Protein AF-A0A1N7P2B9-F1 (afdb_monomer_lite)

pLDDT: mean 93.92, std 5.27, range [65.62, 98.19]

Radius of gyration: 12.59 Å; chains: 1; bounding box: 26×33×31 Å

Structure (mmCIF, N/CA/C/O backbone):
data_AF-A0A1N7P2B9-F1
#
_entry.id   AF-A0A1N7P2B9-F1
#
loop_
_atom_site.group_PDB
_atom_site.id
_atom_site.type_symbol
_atom_site.label_atom_id
_atom_site.label_alt_id
_atom_site.label_comp_id
_atom_site.label_asym_id
_atom_site.label_entity_id
_atom_site.label_seq_id
_atom_site.pdbx_PDB_ins_code
_atom_site.Cartn_x
_atom_site.Cartn_y
_atom_site.Cartn_z
_atom_site.occupancy
_atom_site.B_iso_or_equiv
_atom_site.auth_seq_id
_atom_site.auth_comp_id
_atom_site.auth_asym_id
_atom_site.auth_atom_id
_atom_site.pdbx_PDB_model_num
ATOM 1 N N . MET A 1 1 ? 0.218 -16.098 -10.492 1.00 65.62 1 MET A N 1
ATOM 2 C CA . MET A 1 1 ? 0.411 -15.560 -11.855 1.00 65.62 1 MET A CA 1
ATOM 3 C C . MET A 1 1 ? 1.798 -14.941 -12.008 1.00 65.62 1 MET A C 1
ATOM 5 O O . MET A 1 1 ? 2.017 -13.855 -11.481 1.00 65.62 1 MET A O 1
ATOM 9 N N . PRO A 1 2 ? 2.749 -15.597 -12.695 1.00 79.06 2 PRO A N 1
ATOM 10 C CA . PRO A 1 2 ? 4.101 -15.053 -12.857 1.00 79.06 2 PRO A CA 1
ATOM 11 C C . PRO A 1 2 ? 4.113 -13.729 -13.638 1.00 79.06 2 PRO A C 1
ATOM 13 O O . PRO A 1 2 ? 4.930 -12.865 -13.349 1.00 79.06 2 PRO A O 1
ATOM 16 N N . TYR A 1 3 ? 3.161 -13.521 -14.553 1.00 92.44 3 TYR A N 1
ATOM 17 C CA . TYR A 1 3 ? 3.120 -12.332 -15.405 1.00 92.44 3 TYR A CA 1
ATOM 18 C C . TYR A 1 3 ? 2.826 -11.023 -14.653 1.00 92.44 3 TYR A C 1
ATOM 20 O O . TYR A 1 3 ? 3.377 -9.991 -15.018 1.00 92.44 3 TYR A O 1
ATOM 28 N N . ILE A 1 4 ? 2.029 -11.043 -13.576 1.00 93.75 4 ILE A N 1
ATOM 29 C CA . ILE A 1 4 ? 1.774 -9.835 -12.765 1.00 93.75 4 ILE A CA 1
ATOM 30 C C . ILE A 1 4 ? 3.084 -9.353 -12.123 1.00 93.75 4 ILE A C 1
ATOM 32 O O . ILE A 1 4 ? 3.402 -8.167 -12.166 1.00 93.75 4 ILE A O 1
ATOM 36 N N . ALA A 1 5 ? 3.881 -10.284 -11.591 1.00 94.06 5 ALA A N 1
ATOM 37 C CA . ALA A 1 5 ? 5.176 -9.991 -10.976 1.00 94.06 5 ALA A CA 1
ATOM 38 C C . ALA A 1 5 ? 6.271 -9.602 -11.985 1.00 94.06 5 ALA A C 1
ATOM 40 O O . ALA A 1 5 ? 7.321 -9.117 -11.579 1.00 94.06 5 ALA A O 1
ATOM 41 N N . MET A 1 6 ? 6.040 -9.796 -13.287 1.00 96.00 6 MET A N 1
ATOM 42 C CA . MET A 1 6 ? 6.943 -9.312 -14.338 1.00 96.00 6 MET A CA 1
ATOM 43 C C . MET A 1 6 ? 6.721 -7.834 -14.679 1.00 96.00 6 MET A C 1
ATOM 45 O O . MET A 1 6 ? 7.610 -7.212 -15.252 1.00 96.00 6 MET A O 1
ATOM 49 N N . ILE A 1 7 ? 5.547 -7.281 -14.360 1.00 96.69 7 ILE A N 1
ATOM 50 C CA . ILE A 1 7 ? 5.163 -5.901 -14.701 1.00 96.69 7 ILE A CA 1
ATOM 51 C C . ILE A 1 7 ? 5.200 -5.000 -13.461 1.00 96.69 7 ILE A C 1
ATOM 53 O O . ILE A 1 7 ? 5.608 -3.844 -13.545 1.00 96.69 7 ILE A O 1
ATOM 57 N N . HIS A 1 8 ? 4.790 -5.524 -12.304 1.00 96.44 8 HIS A N 1
ATOM 58 C CA . HIS A 1 8 ? 4.717 -4.768 -11.057 1.00 96.44 8 HIS A CA 1
ATOM 59 C C . HIS A 1 8 ? 5.911 -5.035 -10.144 1.00 96.44 8 HIS A C 1
ATOM 61 O O . HIS A 1 8 ? 6.417 -6.154 -10.063 1.00 96.44 8 HIS A O 1
ATOM 67 N N . SER A 1 9 ? 6.327 -4.006 -9.401 1.00 96.12 9 SER A N 1
ATOM 68 C CA . SER A 1 9 ? 7.412 -4.145 -8.433 1.00 96.12 9 SER A CA 1
ATOM 69 C C . SER A 1 9 ? 7.030 -5.100 -7.288 1.00 96.12 9 SER A C 1
ATOM 71 O O . SER A 1 9 ? 5.862 -5.150 -6.880 1.00 96.12 9 SER A O 1
ATOM 73 N N . PRO A 1 10 ? 8.005 -5.826 -6.707 1.00 95.50 10 PRO A N 1
ATOM 74 C CA . PRO A 1 10 ? 7.765 -6.656 -5.527 1.00 95.50 10 PRO A CA 1
ATOM 75 C C . PRO A 1 10 ? 7.186 -5.863 -4.348 1.00 95.50 10 PRO A C 1
ATOM 77 O O . PRO A 1 10 ? 6.298 -6.358 -3.653 1.00 95.50 10 PRO A O 1
ATOM 80 N N . ASP A 1 11 ? 7.642 -4.621 -4.160 1.00 95.50 11 ASP A N 1
ATOM 81 C CA . ASP A 1 11 ? 7.170 -3.740 -3.090 1.00 95.50 11 ASP A CA 1
ATOM 82 C C . ASP A 1 11 ? 5.690 -3.388 -3.253 1.00 95.50 11 ASP A C 1
ATOM 84 O O . ASP A 1 11 ? 4.937 -3.481 -2.284 1.00 95.50 11 ASP A O 1
ATOM 88 N N . TYR A 1 12 ? 5.243 -3.074 -4.475 1.00 96.38 12 TYR A N 1
ATOM 89 C CA . TYR A 1 12 ? 3.836 -2.780 -4.750 1.00 96.38 12 TYR A CA 1
ATOM 90 C C . TYR A 1 12 ? 2.945 -4.001 -4.504 1.00 96.38 12 TYR A C 1
ATOM 92 O O . TYR A 1 12 ? 1.898 -3.891 -3.870 1.00 96.38 12 TYR A O 1
ATOM 100 N N . LEU A 1 13 ? 3.373 -5.188 -4.944 1.00 96.75 13 LEU A N 1
ATOM 101 C CA . LEU A 1 13 ? 2.608 -6.419 -4.725 1.00 96.75 13 LEU A CA 1
ATOM 102 C C . LEU A 1 13 ? 2.540 -6.797 -3.238 1.00 96.75 13 LEU A C 1
ATOM 104 O O . LEU A 1 13 ? 1.490 -7.212 -2.748 1.00 96.75 13 LEU A O 1
ATOM 108 N N . SER A 1 14 ? 3.637 -6.613 -2.501 1.00 96.44 14 SER A N 1
ATOM 109 C CA . SER A 1 14 ? 3.686 -6.813 -1.048 1.00 96.44 14 SER A CA 1
ATOM 110 C C . SER A 1 14 ? 2.797 -5.811 -0.299 1.00 96.44 14 SER A C 1
ATOM 112 O O . SER A 1 14 ? 2.061 -6.182 0.625 1.00 96.44 14 SER A O 1
ATOM 114 N N . PHE A 1 15 ? 2.813 -4.546 -0.729 1.00 97.50 15 PHE A N 1
ATOM 115 C CA . PHE A 1 15 ? 1.912 -3.506 -0.245 1.00 97.50 15 PHE A CA 1
ATOM 116 C C . PHE A 1 15 ? 0.453 -3.906 -0.474 1.00 97.50 15 PHE A C 1
ATOM 118 O O . PHE A 1 15 ? -0.287 -4.063 0.495 1.00 97.50 15 PHE A O 1
ATOM 125 N N . LEU A 1 16 ? 0.055 -4.163 -1.722 1.00 97.38 16 LEU A N 1
ATOM 126 C CA . LEU A 1 16 ? -1.339 -4.415 -2.092 1.00 97.38 16 LEU A CA 1
ATOM 127 C C . LEU A 1 16 ? -1.917 -5.645 -1.378 1.00 97.38 16 LEU A C 1
ATOM 129 O O . LEU A 1 16 ? -3.069 -5.633 -0.952 1.00 97.38 16 LEU A O 1
ATOM 133 N N . LYS A 1 17 ? -1.096 -6.681 -1.172 1.00 97.19 17 LYS A N 1
ATOM 134 C CA . LYS A 1 17 ? -1.478 -7.891 -0.436 1.00 97.19 17 LYS A CA 1
ATOM 135 C C . LYS A 1 17 ? -1.712 -7.658 1.060 1.00 97.19 17 LYS A C 1
ATOM 137 O O . LYS A 1 17 ? -2.492 -8.386 1.666 1.00 97.19 17 LYS A O 1
ATOM 142 N N . SER A 1 18 ? -1.011 -6.705 1.679 1.00 97.25 18 SER A N 1
ATOM 143 C CA . SER A 1 18 ? -0.991 -6.538 3.144 1.00 97.25 18 SER A CA 1
ATOM 144 C C . SER A 1 18 ? -1.658 -5.263 3.657 1.00 97.25 18 SER A C 1
ATOM 146 O O . SER A 1 18 ? -1.917 -5.156 4.858 1.00 97.25 18 SER A O 1
ATOM 148 N N . VAL A 1 19 ? -1.929 -4.297 2.776 1.00 98.06 19 VAL A N 1
ATOM 149 C CA . VAL A 1 19 ? -2.331 -2.939 3.154 1.00 98.06 19 VAL A CA 1
ATOM 150 C C . VAL A 1 19 ? -3.619 -2.907 3.962 1.00 98.06 19 VAL A C 1
ATOM 152 O O . VAL A 1 19 ? -3.626 -2.292 5.022 1.00 98.06 19 VAL A O 1
ATOM 155 N N . TYR A 1 20 ? -4.671 -3.611 3.533 1.00 98.19 20 TYR A N 1
ATOM 156 C CA . TYR A 1 20 ? -5.962 -3.566 4.222 1.00 98.19 20 TYR A CA 1
ATOM 157 C C . TYR A 1 20 ? -5.867 -4.088 5.661 1.00 98.19 20 TYR A C 1
ATOM 159 O O . TYR A 1 20 ? -6.323 -3.433 6.592 1.00 98.19 20 TYR A O 1
ATOM 167 N N . THR A 1 21 ? -5.203 -5.230 5.869 1.00 97.56 21 THR A N 1
ATOM 168 C CA . THR A 1 21 ? -5.017 -5.807 7.209 1.00 97.56 21 THR A CA 1
ATOM 169 C C . THR A 1 21 ? -4.242 -4.871 8.132 1.00 97.56 21 THR A C 1
ATOM 171 O O . THR A 1 21 ? -4.607 -4.728 9.294 1.00 97.56 21 THR A O 1
ATOM 174 N N . LYS A 1 22 ? -3.183 -4.222 7.630 1.00 97.69 22 LYS A N 1
ATOM 175 C CA . LYS A 1 22 ? -2.397 -3.256 8.415 1.00 97.69 22 LYS A CA 1
ATOM 176 C C . LYS A 1 22 ? -3.181 -1.973 8.690 1.00 97.69 22 LYS A C 1
ATOM 178 O O . LYS A 1 22 ? -3.090 -1.424 9.780 1.00 97.69 22 LYS A O 1
ATOM 183 N N . TRP A 1 23 ? -3.943 -1.502 7.709 1.00 97.75 23 TRP A N 1
ATOM 184 C CA . TRP A 1 23 ? -4.767 -0.305 7.825 1.00 97.75 23 TRP A CA 1
ATOM 185 C C . TRP A 1 23 ? -5.878 -0.476 8.859 1.00 97.75 23 TRP A C 1
ATOM 187 O O . TRP A 1 23 ? -6.026 0.374 9.726 1.00 97.75 23 TRP A O 1
ATOM 197 N N . ALA A 1 24 ? -6.587 -1.608 8.835 1.00 97.31 24 ALA A N 1
ATOM 198 C CA . ALA A 1 24 ? -7.669 -1.918 9.772 1.00 97.31 24 ALA A CA 1
ATOM 199 C C . ALA A 1 24 ? -7.217 -2.006 11.245 1.00 97.31 24 ALA A C 1
ATOM 201 O O . ALA A 1 24 ? -8.052 -2.010 12.144 1.00 97.31 24 ALA A O 1
ATOM 202 N N . GLN A 1 25 ? -5.908 -2.090 11.503 1.00 97.06 25 GLN A N 1
ATOM 203 C CA . GLN A 1 25 ? -5.330 -2.073 12.851 1.00 97.06 25 GLN A CA 1
ATOM 204 C C . GLN A 1 25 ? -5.022 -0.659 13.361 1.00 97.06 25 GLN A C 1
ATOM 206 O O . GLN A 1 25 ? -4.684 -0.502 14.535 1.00 97.06 25 GLN A O 1
ATOM 211 N N . LEU A 1 26 ? -5.093 0.367 12.506 1.00 96.50 26 LEU A N 1
ATOM 212 C CA . LEU A 1 26 ? -4.881 1.742 12.938 1.00 96.50 26 LEU A CA 1
ATOM 213 C C . LEU A 1 26 ? -6.045 2.213 13.826 1.00 96.50 26 LEU A C 1
ATOM 215 O O . LEU A 1 26 ? -7.202 1.877 13.557 1.00 96.50 26 LEU A O 1
ATOM 219 N N . PRO A 1 27 ? -5.772 3.041 14.849 1.00 95.69 27 PRO A N 1
ATOM 220 C CA . PRO A 1 27 ? -6.823 3.769 15.544 1.00 95.69 27 PRO A CA 1
ATOM 221 C C . PRO A 1 27 ? -7.623 4.606 14.544 1.00 95.69 27 PRO A C 1
ATOM 223 O O . PRO A 1 27 ? -7.032 5.271 13.694 1.00 95.69 27 PRO A O 1
ATOM 226 N N . GLU A 1 28 ? -8.953 4.573 14.654 1.00 92.19 28 GLU A N 1
ATOM 227 C CA . GLU A 1 28 ? -9.853 5.397 13.830 1.00 92.19 28 GLU A CA 1
ATOM 228 C C . GLU A 1 28 ? -9.670 5.182 12.311 1.00 92.19 28 GLU A C 1
ATOM 230 O O . GLU A 1 28 ? -9.840 6.101 11.506 1.00 92.19 28 GLU A O 1
ATOM 235 N N . ALA A 1 29 ? -9.306 3.961 11.902 1.00 94.19 29 ALA A N 1
ATOM 236 C CA . ALA A 1 29 ? -9.194 3.599 10.496 1.00 94.19 29 ALA A CA 1
ATOM 237 C C . ALA A 1 29 ? -10.544 3.736 9.772 1.00 94.19 29 ALA A C 1
ATOM 239 O O . ALA A 1 29 ? -11.563 3.209 10.219 1.00 94.19 29 ALA A O 1
ATOM 240 N N . ASN A 1 30 ? -10.531 4.397 8.613 1.00 93.25 30 ASN A N 1
ATOM 241 C CA . ASN A 1 30 ? -11.667 4.378 7.692 1.00 93.25 30 ASN A CA 1
ATOM 242 C C . ASN A 1 30 ? -11.883 2.959 7.139 1.00 93.25 30 ASN A C 1
ATOM 244 O O . ASN A 1 30 ? -10.915 2.208 6.990 1.00 93.25 30 ASN A O 1
ATOM 248 N N . GLU A 1 31 ? -13.126 2.636 6.766 1.00 95.44 31 GLU A N 1
ATOM 249 C CA . GLU A 1 31 ? -13.486 1.345 6.157 1.00 95.44 31 GLU A CA 1
ATOM 250 C C . GLU A 1 31 ? -12.692 1.063 4.874 1.00 95.44 31 GLU A C 1
ATOM 252 O O . GLU A 1 31 ? -12.242 -0.062 4.653 1.00 95.44 31 GLU A O 1
ATOM 257 N N . GLU A 1 32 ? -12.466 2.098 4.065 1.00 97.00 32 GLU A N 1
ATOM 258 C CA . GLU A 1 32 ? -11.631 2.037 2.871 1.00 97.00 32 GLU A CA 1
ATOM 259 C C . GLU A 1 32 ? -10.278 2.718 3.094 1.00 97.00 32 GLU A C 1
ATOM 261 O O . GLU A 1 32 ? -10.151 3.752 3.762 1.00 97.00 32 GLU A O 1
ATOM 266 N N . VAL A 1 33 ? -9.250 2.146 2.472 1.00 98.00 33 VAL A N 1
ATOM 267 C CA . VAL A 1 33 ? -7.918 2.736 2.395 1.00 98.00 33 VAL A CA 1
ATOM 268 C C . VAL A 1 33 ? -7.926 3.815 1.318 1.00 98.00 33 VAL A C 1
ATOM 270 O O . VAL A 1 33 ? -8.062 3.510 0.134 1.00 98.00 33 VAL A O 1
ATOM 273 N N . ILE A 1 34 ? -7.748 5.070 1.729 1.00 96.88 34 ILE A N 1
ATOM 274 C CA . ILE A 1 34 ? -7.697 6.238 0.840 1.00 96.88 34 ILE A CA 1
ATOM 275 C C . ILE A 1 34 ? -6.442 7.052 1.185 1.00 96.88 34 ILE A C 1
ATOM 277 O O . ILE A 1 34 ? -6.211 7.332 2.370 1.00 96.88 34 ILE A O 1
ATOM 281 N N . PRO A 1 35 ? -5.616 7.450 0.198 1.00 95.19 35 PRO A N 1
ATOM 282 C C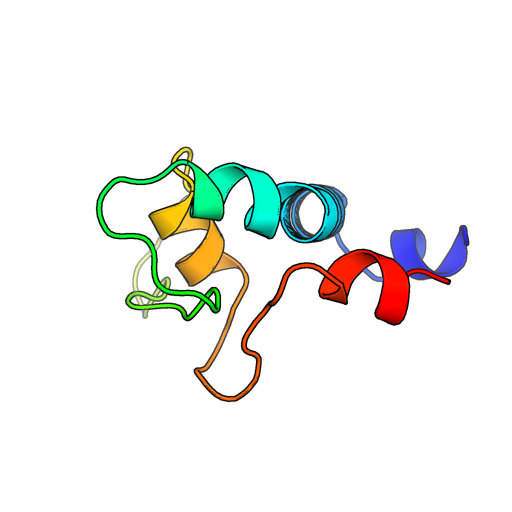A . PRO A 1 35 ? -4.422 8.236 0.468 1.00 95.19 35 PRO A CA 1
ATOM 283 C C . PRO A 1 35 ? -4.778 9.649 0.935 1.00 95.19 35 PRO A C 1
ATOM 285 O O . PRO A 1 35 ? -5.660 10.308 0.389 1.00 95.19 35 PRO A O 1
ATOM 288 N N . LYS A 1 36 ? -4.053 10.130 1.951 1.00 90.62 36 LYS A N 1
ATOM 289 C CA . LYS A 1 36 ? -4.126 11.519 2.449 1.00 90.62 36 LYS A CA 1
ATOM 290 C C . LYS A 1 36 ? -2.879 12.340 2.106 1.00 90.62 36 LYS A C 1
ATOM 292 O O . LYS A 1 36 ? -2.853 13.548 2.312 1.00 90.62 36 LYS A O 1
ATOM 297 N N . SER A 1 37 ? -1.838 11.683 1.609 1.00 89.81 37 SER A N 1
ATOM 298 C CA . SER A 1 37 ? -0.556 12.269 1.229 1.00 89.81 37 SER A CA 1
ATOM 299 C C . SER A 1 37 ? -0.057 11.600 -0.049 1.00 89.8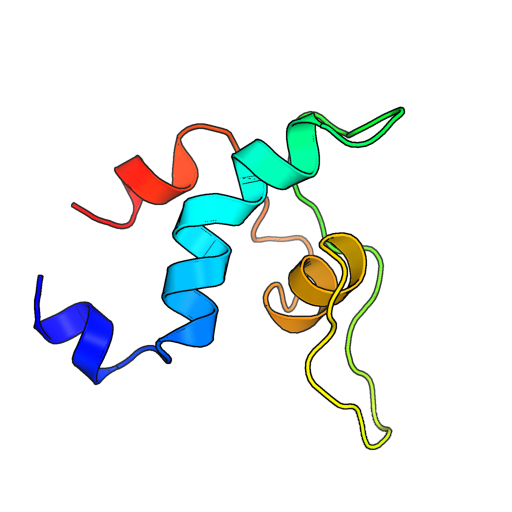1 37 SER A C 1
ATOM 301 O O . SER A 1 37 ? -0.479 10.493 -0.366 1.00 89.81 37 SER A O 1
ATOM 303 N N . ASN A 1 38 ? 0.828 12.270 -0.784 1.00 90.06 38 ASN A N 1
ATOM 304 C CA . ASN A 1 38 ? 1.542 11.698 -1.923 1.00 90.06 38 ASN A CA 1
ATOM 305 C C . ASN A 1 38 ? 3.006 12.164 -1.900 1.00 90.06 38 ASN A C 1
ATOM 307 O O . ASN A 1 38 ? 3.286 13.259 -1.392 1.00 90.06 38 ASN A O 1
ATOM 311 N N . PRO A 1 39 ? 3.951 11.362 -2.424 1.00 88.50 39 PRO A N 1
ATOM 312 C CA . PRO A 1 39 ? 5.289 11.846 -2.715 1.00 88.50 39 PRO A CA 1
ATOM 313 C C . PRO A 1 39 ? 5.168 12.892 -3.827 1.00 88.50 39 PRO A C 1
ATOM 315 O O . PRO A 1 39 ? 4.987 12.570 -4.998 1.00 88.50 39 PRO A O 1
ATOM 318 N N . GLY A 1 40 ? 5.178 14.161 -3.425 1.00 85.56 40 GLY A N 1
ATOM 319 C CA . GLY A 1 40 ? 5.039 15.291 -4.333 1.00 85.56 40 GLY A CA 1
ATOM 320 C C . 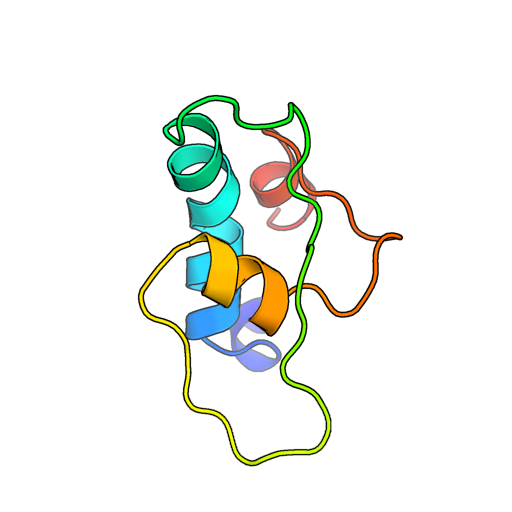GLY A 1 40 ? 6.308 15.543 -5.155 1.00 85.56 40 GLY A C 1
ATOM 321 O O . GLY A 1 40 ? 7.018 14.641 -5.581 1.00 85.56 40 GLY A O 1
ATOM 322 N N . ARG A 1 41 ? 6.632 16.818 -5.375 1.00 83.12 41 ARG A N 1
ATOM 323 C CA . ARG A 1 41 ? 7.729 17.229 -6.274 1.00 83.12 41 ARG A CA 1
ATOM 324 C C . ARG A 1 41 ? 9.142 17.019 -5.717 1.00 83.12 41 ARG A C 1
ATOM 326 O O . ARG A 1 41 ? 10.108 17.228 -6.446 1.00 83.12 41 ARG A O 1
ATOM 333 N N . TYR A 1 42 ? 9.275 16.676 -4.439 1.00 85.88 42 TYR A N 1
ATOM 334 C CA . TYR A 1 42 ? 10.566 16.596 -3.759 1.00 85.88 42 TYR A CA 1
ATOM 335 C C . TYR A 1 42 ? 11.053 15.156 -3.634 1.00 85.88 42 TYR A C 1
ATOM 337 O O . TYR A 1 42 ? 10.258 14.222 -3.501 1.00 85.88 42 TYR A O 1
ATOM 345 N N . ALA A 1 43 ? 12.379 14.997 -3.636 1.00 87.50 43 ALA A N 1
ATOM 346 C CA . ALA A 1 43 ? 13.020 13.707 -3.429 1.00 87.50 43 ALA A CA 1
ATOM 347 C C . ALA A 1 43 ? 12.496 13.056 -2.141 1.00 87.50 43 ALA A C 1
ATOM 349 O O . ALA A 1 43 ? 1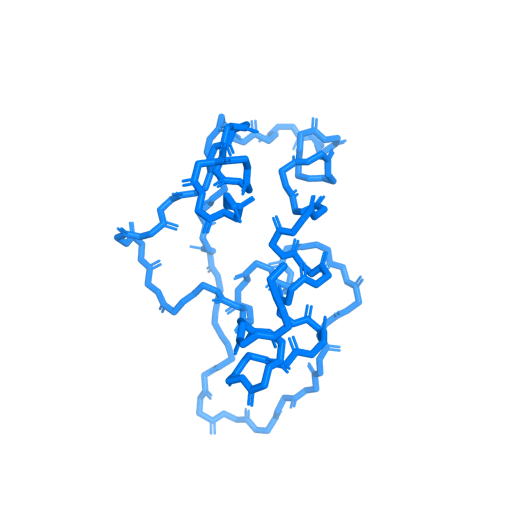2.529 13.659 -1.070 1.00 87.50 43 ALA A O 1
ATOM 350 N N . SER A 1 44 ? 11.997 11.832 -2.276 1.00 90.81 44 SER A N 1
ATOM 351 C CA . SER A 1 44 ? 11.372 11.067 -1.201 1.00 90.81 44 SER A CA 1
ATOM 352 C C . SER A 1 44 ? 11.902 9.635 -1.230 1.00 90.81 44 SER A C 1
ATOM 354 O O . SER A 1 44 ? 12.275 9.126 -2.287 1.00 90.81 44 SER A O 1
ATOM 356 N N . THR A 1 45 ? 11.943 8.983 -0.073 1.00 93.50 45 THR A N 1
ATOM 357 C CA . THR A 1 45 ? 12.303 7.565 0.054 1.00 93.50 45 THR A CA 1
ATOM 358 C C . THR A 1 45 ? 11.071 6.738 0.392 1.00 93.50 45 THR A C 1
ATOM 360 O O . THR A 1 45 ? 10.067 7.271 0.868 1.00 93.50 45 THR A O 1
ATOM 363 N N . TYR A 1 46 ? 11.143 5.430 0.137 1.00 94.31 46 TYR A N 1
ATOM 364 C CA . TYR A 1 46 ? 10.021 4.535 0.394 1.00 94.31 46 TYR A CA 1
ATOM 365 C C . TYR A 1 46 ? 9.621 4.547 1.887 1.00 94.31 46 TYR A C 1
ATOM 367 O O . TYR A 1 46 ? 10.479 4.279 2.740 1.00 94.31 46 TYR A O 1
ATOM 375 N N . PRO A 1 47 ? 8.352 4.848 2.234 1.00 94.81 47 PRO A N 1
ATOM 376 C CA . PRO A 1 47 ? 7.936 4.972 3.627 1.00 94.81 47 PRO A CA 1
ATOM 377 C C . PRO A 1 47 ? 7.901 3.639 4.379 1.00 94.81 47 PRO A C 1
ATOM 379 O O . PRO A 1 47 ? 7.597 2.577 3.830 1.00 94.81 47 PRO A O 1
ATOM 382 N N . LYS A 1 48 ? 8.186 3.700 5.683 1.00 94.12 48 LYS A N 1
ATOM 383 C CA . LYS A 1 48 ? 8.183 2.521 6.563 1.00 94.12 48 LYS A CA 1
ATOM 384 C C . LYS A 1 48 ? 6.824 2.264 7.208 1.00 94.12 48 LYS A C 1
ATOM 386 O O . LYS A 1 48 ? 6.495 1.109 7.464 1.00 94.12 48 LYS A O 1
ATOM 391 N N . ASP A 1 49 ? 6.063 3.317 7.487 1.00 94.38 49 ASP A N 1
ATOM 392 C CA . ASP A 1 49 ? 4.724 3.211 8.056 1.00 94.38 49 ASP A CA 1
ATOM 393 C C . ASP A 1 49 ? 3.657 3.008 6.971 1.00 94.38 49 ASP A C 1
ATOM 395 O O . ASP A 1 49 ? 3.863 3.297 5.789 1.00 94.38 49 ASP A O 1
ATOM 399 N N . ILE A 1 50 ? 2.500 2.492 7.384 1.00 96.19 50 ILE A N 1
ATOM 400 C CA . ILE A 1 50 ? 1.424 2.144 6.457 1.00 96.19 50 ILE A CA 1
ATOM 401 C C . ILE A 1 50 ? 0.782 3.377 5.808 1.00 96.19 50 ILE A C 1
ATOM 403 O O . ILE A 1 50 ? 0.389 3.303 4.650 1.00 96.19 50 ILE A O 1
ATOM 407 N N . ILE A 1 51 ? 0.713 4.516 6.503 1.00 95.44 51 ILE A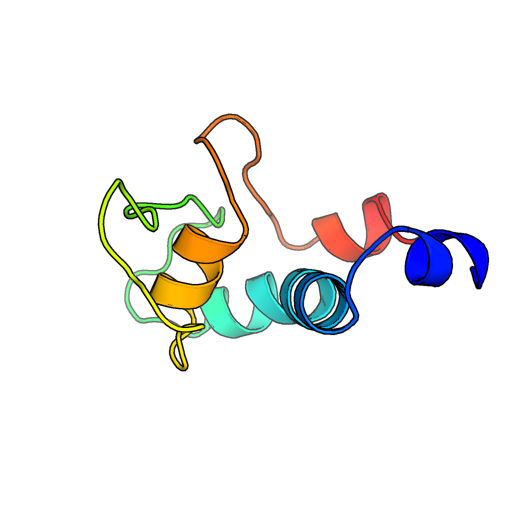 N 1
ATOM 408 C CA . ILE A 1 51 ? 0.079 5.739 5.987 1.00 95.44 51 ILE A CA 1
ATOM 409 C C . ILE A 1 51 ? 0.918 6.300 4.836 1.00 95.44 51 ILE A C 1
ATOM 411 O O . ILE A 1 51 ? 0.390 6.616 3.771 1.00 95.44 51 ILE A O 1
ATOM 415 N N . GLY A 1 52 ? 2.236 6.357 5.019 1.00 95.31 52 GLY A N 1
ATOM 416 C CA . GLY A 1 52 ? 3.177 6.734 3.980 1.00 95.31 52 GLY A CA 1
ATOM 417 C C . GLY A 1 52 ? 3.165 5.752 2.812 1.00 95.31 52 GLY A C 1
ATOM 418 O O . GLY A 1 52 ? 3.153 6.184 1.664 1.00 95.31 52 GLY A O 1
ATOM 419 N N . GLN A 1 53 ? 3.111 4.440 3.067 1.00 96.75 53 GLN A N 1
ATOM 420 C CA . GLN A 1 53 ? 3.023 3.439 1.994 1.00 96.75 53 GLN A CA 1
ATOM 421 C C . GLN A 1 53 ? 1.736 3.573 1.179 1.00 96.75 53 GLN A C 1
ATOM 423 O O . GLN A 1 53 ? 1.776 3.418 -0.040 1.00 96.75 53 GLN A O 1
ATOM 428 N N . VAL A 1 54 ? 0.613 3.890 1.826 1.00 97.38 54 VAL A N 1
ATOM 429 C CA . VAL A 1 54 ? -0.650 4.190 1.143 1.00 97.38 54 VAL A CA 1
ATOM 430 C C . VAL A 1 54 ? -0.483 5.402 0.233 1.00 97.38 54 VAL A C 1
ATOM 432 O O . VAL A 1 54 ? -0.805 5.309 -0.947 1.00 97.38 54 VAL A O 1
ATOM 435 N N . GLY A 1 55 ? 0.094 6.495 0.734 1.00 95.69 55 GLY A N 1
ATOM 436 C CA . GLY A 1 55 ? 0.360 7.679 -0.085 1.00 95.69 55 GLY A CA 1
ATOM 437 C C . GLY A 1 55 ? 1.390 7.467 -1.199 1.00 95.69 55 GLY A C 1
ATOM 438 O O . GLY A 1 55 ? 1.333 8.125 -2.231 1.00 95.69 55 GLY A O 1
ATOM 439 N N . TRP A 1 56 ? 2.334 6.540 -1.015 1.00 96.00 56 TRP A N 1
ATOM 440 C CA . TRP A 1 56 ? 3.330 6.192 -2.030 1.00 96.00 56 TRP A CA 1
ATOM 441 C C . TRP A 1 56 ? 2.737 5.378 -3.183 1.00 96.00 56 TRP A C 1
ATOM 443 O O . TRP A 1 56 ? 3.124 5.568 -4.332 1.00 96.00 56 TRP A O 1
ATOM 453 N N . ASN A 1 57 ? 1.829 4.447 -2.879 1.00 96.50 57 ASN A N 1
ATOM 454 C CA . ASN A 1 57 ? 1.339 3.468 -3.850 1.00 96.50 57 ASN A CA 1
ATOM 455 C C . ASN A 1 57 ? -0.021 3.828 -4.469 1.00 96.50 57 ASN A C 1
ATOM 457 O O . ASN A 1 57 ? -0.336 3.318 -5.543 1.00 96.50 57 ASN A O 1
ATOM 461 N N . LEU A 1 58 ? -0.830 4.672 -3.818 1.00 95.75 58 LEU A N 1
ATOM 462 C CA . LEU A 1 58 ? -2.111 5.145 -4.349 1.00 95.75 58 LEU A CA 1
ATOM 463 C C . LEU A 1 58 ? -1.959 6.575 -4.866 1.00 95.75 58 LEU A C 1
ATOM 465 O O . LEU A 1 58 ? -1.770 7.511 -4.094 1.00 95.75 58 LEU A O 1
ATOM 469 N N . MET A 1 59 ? -2.024 6.727 -6.189 1.00 91.50 59 MET A N 1
ATOM 470 C CA . MET A 1 59 ? -1.757 8.003 -6.859 1.00 91.50 59 MET A CA 1
ATOM 471 C C . M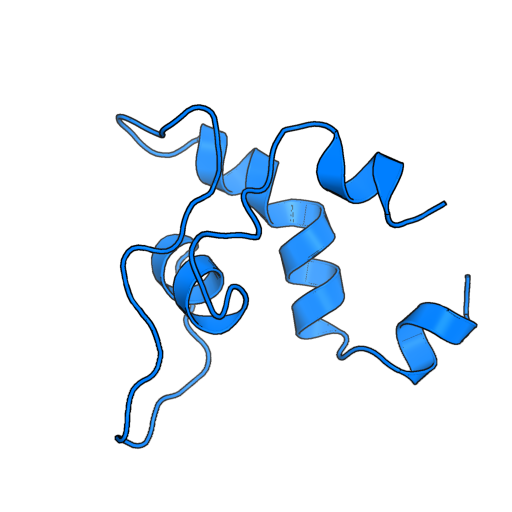ET A 1 59 ? -2.868 9.038 -6.648 1.00 91.50 59 MET A C 1
ATOM 473 O O . MET A 1 59 ? -2.589 10.234 -6.565 1.00 91.50 59 MET A O 1
ATOM 477 N N . ASP A 1 60 ? -4.119 8.588 -6.572 1.00 92.31 60 ASP A N 1
ATOM 478 C CA . ASP A 1 60 ? -5.293 9.445 -6.442 1.00 92.31 60 ASP A CA 1
ATOM 479 C C . ASP A 1 60 ? -6.379 8.783 -5.577 1.00 92.31 60 ASP A C 1
ATOM 481 O O . ASP A 1 60 ? -6.192 7.701 -5.021 1.00 92.31 60 ASP A O 1
ATOM 485 N N . THR A 1 61 ? -7.508 9.467 -5.401 1.00 94.75 61 THR A N 1
ATOM 486 C CA . THR A 1 61 ? -8.615 9.023 -4.540 1.00 94.75 61 THR A CA 1
ATOM 487 C C . THR A 1 61 ? -9.682 8.210 -5.278 1.00 94.75 61 THR A C 1
ATOM 489 O O . THR A 1 61 ? -10.733 7.934 -4.710 1.00 94.75 61 THR A O 1
ATOM 492 N N . SER A 1 62 ? -9.445 7.834 -6.536 1.00 95.06 62 SER A N 1
ATOM 493 C CA . SER A 1 62 ? -10.356 7.031 -7.370 1.00 95.06 62 SER A CA 1
ATOM 494 C C . SER A 1 62 ? -10.069 5.530 -7.269 1.00 95.06 62 SER A C 1
ATOM 496 O O . SER A 1 62 ? -10.742 4.728 -7.912 1.00 95.06 62 SER A O 1
ATOM 498 N N . CYS A 1 63 ? -9.069 5.141 -6.475 1.00 93.69 63 CYS A N 1
ATOM 499 C CA . CYS A 1 63 ? -8.662 3.758 -6.246 1.00 93.69 63 CYS A CA 1
ATOM 500 C C . CYS A 1 63 ? -8.731 3.360 -4.757 1.00 93.69 63 CYS A C 1
ATOM 502 O O . CYS A 1 63 ? -7.717 2.944 -4.187 1.00 93.69 63 CYS A O 1
ATOM 504 N N . PRO A 1 64 ? -9.904 3.481 -4.100 1.00 96.12 64 PRO A N 1
ATOM 505 C CA . PRO A 1 64 ? -10.056 3.016 -2.727 1.00 96.12 64 PRO A CA 1
ATOM 506 C C . PRO A 1 64 ? -9.799 1.507 -2.637 1.00 96.12 64 PRO A C 1
ATOM 508 O O . PRO A 1 64 ? -10.177 0.744 -3.530 1.00 96.12 64 PRO A O 1
ATOM 511 N N . LEU A 1 65 ? -9.157 1.067 -1.551 1.00 98.06 65 LEU A N 1
ATOM 512 C CA . LEU A 1 65 ? -8.938 -0.359 -1.289 1.00 98.06 65 LEU A CA 1
ATOM 513 C C . LEU A 1 65 ? -9.773 -0.819 -0.091 1.00 98.06 65 LEU A C 1
ATOM 515 O O . LEU A 1 65 ? -9.639 -0.286 1.009 1.00 98.06 65 LEU A O 1
ATOM 519 N N . GLY A 1 66 ? -10.575 -1.861 -0.288 1.00 97.75 66 GLY A N 1
ATOM 520 C CA . GLY A 1 66 ? -11.297 -2.581 0.766 1.00 97.75 66 GLY A CA 1
ATOM 521 C C . GLY A 1 66 ? -10.759 -3.996 1.025 1.00 97.75 66 GLY A C 1
ATOM 522 O O . GLY A 1 66 ? -9.802 -4.444 0.382 1.00 97.75 66 GLY A O 1
ATOM 523 N N . ALA A 1 67 ? -11.423 -4.730 1.928 1.00 96.75 67 ALA A N 1
ATOM 524 C CA . ALA A 1 67 ? -11.019 -6.062 2.405 1.00 96.75 67 ALA A CA 1
ATOM 525 C C . ALA A 1 67 ? -10.804 -7.097 1.293 1.00 96.75 67 ALA A C 1
ATOM 527 O O . ALA A 1 67 ? -9.905 -7.932 1.374 1.00 96.75 67 ALA A O 1
ATOM 528 N N . GLY A 1 68 ? -11.630 -7.033 0.248 1.00 96.38 68 GLY A N 1
ATOM 529 C CA . GLY A 1 68 ? -11.605 -7.976 -0.868 1.00 96.38 68 GLY A CA 1
ATOM 530 C C . GLY A 1 68 ? -10.653 -7.601 -2.001 1.00 96.38 68 GLY A C 1
ATOM 531 O O . GLY A 1 68 ? -10.523 -8.375 -2.944 1.00 96.38 68 GLY A O 1
ATOM 532 N N . THR A 1 69 ? -9.994 -6.440 -1.942 1.00 97.31 69 THR A N 1
ATOM 533 C CA . THR A 1 69 ? -9.297 -5.879 -3.112 1.00 97.31 69 THR A CA 1
ATOM 534 C C . THR A 1 69 ? -8.219 -6.810 -3.640 1.00 97.31 69 THR A C 1
ATOM 536 O O . THR A 1 69 ? -8.228 -7.133 -4.823 1.00 97.31 69 THR A O 1
ATOM 539 N N . TRP A 1 70 ? -7.333 -7.303 -2.767 1.00 96.38 70 TRP A N 1
ATOM 540 C CA . TRP A 1 70 ? -6.264 -8.219 -3.171 1.00 96.38 70 TRP A CA 1
ATOM 541 C C . TRP A 1 70 ? -6.817 -9.475 -3.851 1.00 96.38 70 TRP A C 1
ATOM 543 O O . TRP A 1 70 ? -6.387 -9.819 -4.946 1.00 96.38 70 TRP A O 1
ATOM 553 N N . SER A 1 71 ? -7.803 -10.129 -3.236 1.00 95.19 71 SER A N 1
ATOM 554 C CA . SER A 1 71 ? -8.421 -11.335 -3.792 1.00 95.19 71 SER A CA 1
ATOM 555 C C . SER A 1 71 ? -9.177 -11.077 -5.097 1.00 95.19 71 SER A C 1
ATOM 557 O O . SER A 1 71 ? -9.253 -11.972 -5.928 1.00 95.19 71 SER A O 1
ATOM 559 N N . GLY A 1 72 ? -9.730 -9.875 -5.286 1.00 95.38 72 GLY A N 1
ATOM 560 C CA . GLY A 1 72 ? -10.440 -9.498 -6.507 1.00 95.38 72 GLY A CA 1
ATOM 561 C C . GLY A 1 72 ? -9.518 -9.181 -7.686 1.00 95.38 72 GLY A C 1
ATOM 562 O O . GLY A 1 72 ? -9.878 -9.459 -8.826 1.00 95.38 72 GLY A O 1
ATOM 563 N N . VAL A 1 73 ? -8.333 -8.614 -7.429 1.00 93.69 73 VAL A N 1
ATOM 564 C CA . VAL A 1 73 ? -7.392 -8.190 -8.487 1.00 93.69 73 VAL A CA 1
ATOM 565 C C . VAL A 1 73 ? -6.251 -9.179 -8.733 1.00 93.69 73 VAL A C 1
ATOM 567 O O . VAL A 1 73 ? -5.618 -9.128 -9.785 1.00 93.69 73 VAL A O 1
ATOM 570 N N . TYR A 1 74 ? -5.976 -10.073 -7.780 1.00 91.44 74 TYR A N 1
ATOM 571 C CA . TYR A 1 74 ? -4.923 -11.086 -7.852 1.00 91.44 74 TYR A CA 1
ATOM 572 C C . TYR A 1 74 ? -5.533 -12.494 -7.899 1.00 91.44 74 TYR A C 1
ATOM 574 O O . TYR A 1 74 ? -5.430 -13.271 -6.945 1.00 91.44 74 TYR A O 1
ATOM 582 N N . VAL A 1 75 ? -6.216 -12.781 -9.010 1.00 76.44 75 VAL A N 1
ATOM 583 C CA . VAL A 1 75 ? -6.778 -14.103 -9.354 1.00 76.44 75 VAL A CA 1
ATOM 584 C C . VAL A 1 75 ? -5.765 -15.011 -10.041 1.00 76.44 75 VAL A C 1
ATOM 586 O O . VAL A 1 75 ? -4.598 -14.590 -10.187 1.00 76.44 75 VAL A O 1
#

Organism: NCBI:txid619304

InterPro domains:
  IPR037138 Histone deacetylase domain superfamily [G3DSA:3.40.800.20] (1-75)

Sequence (75 aa):
MPYIAMIHSPDYLSFLKSVYTKWAQLPEANEEVIPKSNPGRYASTYPKDIIGQVGWNLMDTSCPLGAGTWSGVYV

Secondary structure (DSSP, 8-state):
-HHHHHHS-HHHHHHHHHHHHHHTTSTT--SSB--S----SS-----SSHHHHHHHH--STT--B-TTHHHHH--

Foldseek 3Di:
DVVVCVVDPPLLLVCLVCLQVLQVPDVPRDQWLFAPAAPPDDDDDQDPHSNSNSRDNPPHRPDIDHPCRSVVVPD

=== Feature glossary ===
Each block in this record encodes a different view of the same protein. In brief:

Predicted aligned error. PAE(i, j) answers: if I align the predicted and true structures on residue i, how far off (in Å) do I expect residue j to be? A block-diagonal PAE matrix with low values on the blocks and high values off-diagonal is the signature of a multi-domain protein with confidently predicted domains but uncertain inter-domain orientation.

Contact-map, Ramachandran, and PAE plots. Plot images: a contact map (which residues are close in 3D, as an N×N binary image), a Ramachandran scatter (backbone torsion angles, revealing secondary-structure composition at a glance), and — for AlphaFold structures — a PAE heatmap (pairwise prediction confidence).

Backbone torsions (φ/ψ). φ (phi) and ψ (psi) are the two rotatable backbone dihedrals per residue: φ is the C(i-1)–N–Cα–C torsion, ψ is the N–Cα–C–N(i+1) torsion, both in degrees on (−180°, 180°]. α-helical residues cluster near (−60°, −45°); β-strand residues near (−120°, +130°). A Ramachandran plot is simply a scatter of (φ, ψ) for every residue.

Foldseek 3Di. A 3Di character summarizes, for each residue, the relative orientation of the Cα frame of its nearest spatial neighbor. Because it encodes fold topology rather than chemistry, 3Di alignments detect remote structural similarity that sequence alignment misses.

Radius of gyration, Cα contacts, bounding box. Three whole-structure scalars: the radius of gyration (RMS distance of Cα from centroid, in Å), the count of Cα–Cα contacts (pairs closer than 8 Å and separated by more than four residues in sequence — i.e. tertiary, not local, contacts), and the bounding-box dimensions. Together they distinguish compact globular folds from extended fibres or disordered chains.

Sequence. Sequence gives the chain of amino acids in standard one-letter code (A=alanine, C=cysteine, …, Y=tyrosine), read N→C. It is the only feature that is directly encoded by the gene; all structural features are derived from the folded form of this sequence.

mmCIF coordinates. Atomic coordinates in PDBx/mmCIF format — the same representation the Protein Data Bank distributes. Each line of the _atom_site loop places one backbone atom in Cartesian space (units: ångströms, origin: arbitrary).

Secondary structure (3-state, P-SEA). Three-state secondary structure (P-SEA) collapses the eight DSSP classes into helix (a), strand (b), and coil (c). P-SEA assigns these from Cα geometry alone — distances and angles — without requiring backbone oxygens, so it works on any Cα trace.

InterPro / GO / CATH / organism. Functional annotations link the protein to curated databases. InterPro entries identify conserved domains and families by matching the sequence against member-database signatures (Pfam, PROSITE, CDD, …). Gene Ontology (GO) terms describe molecular function, biological process, and cellular component in a controlled vocabulary. CATH places the structure in a hierarchical fold classification (Class/Architecture/Topology/Homologous-superfamily). The organism is the source species.

B-factor. B-factor (Debye–Waller factor) reflects atomic displacement in the crystal lattice. It is an experimental observable (units Å²), not a prediction; low values mean the atom is pinned down, high values mean it moves or is heterogeneous across the crystal.

Rendered structure images. Structure images are PyMOL renders from six orthogonal camera directions. Cartoon representation draws helices as coils and strands as arrows; sticks shows the backbone as bonds; surface shows the solvent-excluded envelope. Rainbow coloring maps sequence position to hue (blue→red, N→C); chain coloring assigns a distinct color per polypeptide.

Solvent-accessible surface area. Solvent-accessible surface area (SASA) is the area in Å² traced out by the centre of a 1.4 Å probe sphere (a water molecule) rolled over the protein's van der Waals surface (Shrake–Rupley / Lee–Richards construction). Buried residues have near-zero SASA; fully exposed residues can exceed 200 Å². The total SASA scales roughly with the number of surface residues.

Secondary structure (8-state, DSSP). The SS8 string is DSSP's per-residue secondary-structure call. α-helix (H) means an i→i+4 H-bond ladder; β-strand (E) means the residue participates in a β-sheet; 3₁₀ (G) and π (I) are tighter and wider helices; T/S are turns/bends; '-' is loop.

pLDDT. For AlphaFold models, the B-factor field carries pLDDT — the model's own estimate of local accuracy on a 0–100 scale. Regions with pLDDT<50 should be treated as essentially unmodeled; they often correspond to intrinsically disordered segments.

Nearest PDB structures. Nearest PDB neighbors are the top structural matches found by Foldseek when searching this structure against the entire Protein Data Bank. Each hit reports a TM-score (0 to 1; >0.5 almost always implies the same fold) and an E-value. These are *structural* homologs — they may share no detectable sequence similarity.